Protein AF-A0A8H5FIJ7-F1 (afdb_monomer)

Nearest PDB structures (foldseek):
  4ahp-assembly1_A  TM=2.954E-01  e=9.837E+00  Staphylococcus aureus subsp. aureus NCTC 8325

Sequence (154 aa):
MILSVPFISIGRAPLGTELVPAPAAELIEKVQKAMDDTDGSWIAEGDYMHKLNSYVVDRATDVIWLDPPLMLYLPRIFTRTIARILGFAPPCAPGCPESVREAFFSKDSILWWCLSHHWSNRRRNEERMRWIGIGCEGKEGMGWRERGCHGWRV

Radius of gyration: 17.79 Å; Cα contacts (8 Å, |Δi|>4): 110; chains: 1; bounding box: 39×35×43 Å

Structure (mmCIF, N/CA/C/O backbone):
data_AF-A0A8H5FIJ7-F1
#
_entry.id   AF-A0A8H5FIJ7-F1
#
loop_
_atom_site.group_PDB
_atom_site.id
_atom_site.type_symbol
_atom_site.label_atom_id
_atom_site.label_alt_id
_atom_site.label_comp_id
_atom_site.label_asym_id
_atom_site.label_entity_id
_atom_site.label_seq_id
_atom_site.pdbx_PDB_ins_code
_atom_site.Cartn_x
_atom_site.Cartn_y
_atom_site.Cartn_z
_atom_site.occupancy
_atom_site.B_iso_or_equiv
_atom_site.auth_seq_id
_atom_site.auth_comp_id
_atom_site.auth_asym_id
_atom_site.auth_atom_id
_atom_site.pdbx_PDB_model_num
ATOM 1 N N . MET A 1 1 ? -12.275 -7.174 -16.176 1.00 42.38 1 MET A N 1
ATOM 2 C CA . MET A 1 1 ? -10.874 -7.131 -15.706 1.00 42.38 1 MET A CA 1
ATOM 3 C C . MET A 1 1 ? -10.090 -6.464 -16.825 1.00 42.38 1 MET A C 1
ATOM 5 O O . MET A 1 1 ? -10.118 -6.992 -17.923 1.00 42.38 1 MET A O 1
ATOM 9 N N . ILE A 1 2 ? -9.606 -5.233 -16.635 1.00 55.41 2 ILE A N 1
ATOM 10 C CA . ILE A 1 2 ? -9.254 -4.333 -17.761 1.00 55.41 2 ILE A CA 1
ATOM 11 C C . ILE A 1 2 ? -7.826 -4.555 -18.295 1.00 55.41 2 ILE A C 1
ATOM 13 O O . ILE A 1 2 ? -7.547 -4.212 -19.435 1.00 55.41 2 ILE A O 1
ATOM 17 N N . LEU A 1 3 ? -6.957 -5.212 -17.527 1.00 59.31 3 LEU A N 1
ATOM 18 C CA . LEU A 1 3 ? -5.633 -5.659 -17.954 1.00 59.31 3 LEU A CA 1
ATOM 19 C C . LEU A 1 3 ? -5.470 -7.099 -17.462 1.00 59.31 3 LEU A C 1
ATOM 21 O O . LEU A 1 3 ? -5.506 -7.331 -16.256 1.00 59.31 3 LEU A O 1
ATOM 25 N N . SER A 1 4 ? -5.342 -8.069 -18.368 1.00 69.56 4 SER A N 1
ATOM 26 C CA . SER A 1 4 ? -5.067 -9.480 -18.039 1.00 69.56 4 SER A CA 1
ATOM 27 C C . SER A 1 4 ? -3.598 -9.675 -17.641 1.00 69.56 4 SER A C 1
ATOM 29 O O . SER A 1 4 ? -2.910 -10.529 -18.188 1.00 69.56 4 SER A O 1
ATOM 31 N N . VAL A 1 5 ? -3.099 -8.822 -16.747 1.00 78.44 5 VAL A N 1
ATOM 32 C CA . VAL A 1 5 ? -1.699 -8.775 -16.320 1.00 78.44 5 VAL A CA 1
ATOM 33 C C . VAL A 1 5 ? -1.594 -9.363 -14.908 1.00 78.44 5 VAL A C 1
ATOM 35 O O . VAL A 1 5 ? -2.412 -9.005 -14.052 1.00 78.44 5 VAL A O 1
ATOM 38 N N . PRO A 1 6 ? -0.617 -10.248 -14.644 1.00 83.75 6 PRO A N 1
ATOM 39 C CA . PRO A 1 6 ? -0.317 -10.754 -13.311 1.00 83.75 6 PRO A CA 1
ATOM 40 C C . PRO A 1 6 ? -0.201 -9.655 -12.249 1.00 83.75 6 PRO A C 1
ATOM 42 O O . PRO A 1 6 ? 0.466 -8.637 -12.439 1.00 83.75 6 PRO A O 1
ATOM 45 N N . PHE A 1 7 ? -0.858 -9.871 -11.109 1.00 84.56 7 PHE A N 1
ATOM 46 C CA . PHE A 1 7 ? -0.923 -8.909 -10.013 1.00 84.56 7 PHE A CA 1
ATOM 47 C C . PHE A 1 7 ? -0.121 -9.396 -8.805 1.00 84.56 7 PHE A C 1
ATOM 49 O O . PHE A 1 7 ? -0.446 -10.418 -8.198 1.00 84.56 7 PHE A O 1
ATOM 56 N N . ILE A 1 8 ? 0.902 -8.632 -8.434 1.00 84.62 8 ILE A N 1
ATOM 57 C CA . ILE A 1 8 ? 1.801 -8.891 -7.313 1.00 84.62 8 ILE A CA 1
ATOM 58 C C . ILE A 1 8 ? 1.414 -7.952 -6.166 1.00 84.62 8 ILE A C 1
ATOM 60 O O . ILE A 1 8 ? 1.782 -6.776 -6.136 1.00 84.62 8 ILE A O 1
ATOM 64 N N . SER A 1 9 ? 0.672 -8.474 -5.191 1.00 81.00 9 SER A N 1
ATOM 65 C CA . SER A 1 9 ? 0.360 -7.727 -3.970 1.00 81.00 9 SER A CA 1
ATOM 66 C C . SER A 1 9 ? 1.468 -7.922 -2.939 1.00 81.00 9 SER A C 1
ATOM 68 O O . SER A 1 9 ? 1.499 -8.928 -2.224 1.00 81.00 9 SER A O 1
ATOM 70 N N . ILE A 1 10 ? 2.379 -6.948 -2.840 1.00 76.81 10 ILE A N 1
ATOM 71 C CA . ILE A 1 10 ? 3.539 -7.021 -1.934 1.00 76.81 10 ILE A CA 1
ATOM 72 C C . ILE A 1 10 ? 3.075 -7.080 -0.469 1.00 76.81 10 ILE A C 1
ATOM 74 O O . ILE A 1 10 ? 3.715 -7.716 0.364 1.00 76.81 10 ILE A O 1
ATOM 78 N N . GLY A 1 11 ? 1.926 -6.467 -0.161 1.00 66.69 11 GLY A N 1
ATOM 79 C CA . GLY A 1 11 ? 1.353 -6.468 1.187 1.00 66.69 11 GLY A CA 1
ATOM 80 C C . GLY A 1 11 ? 0.442 -7.638 1.528 1.00 66.69 11 GLY A C 1
ATOM 81 O O . GLY A 1 11 ? 0.147 -7.839 2.704 1.00 66.69 11 GLY A O 1
ATOM 82 N N . ARG A 1 12 ? 0.005 -8.420 0.536 1.00 62.59 12 ARG A N 1
ATOM 83 C CA . ARG A 1 12 ? -0.805 -9.629 0.752 1.00 62.59 12 ARG A CA 1
ATOM 84 C C . ARG A 1 12 ? 0.005 -10.915 0.638 1.00 62.59 12 ARG A C 1
ATOM 86 O O . ARG A 1 12 ? -0.495 -11.965 1.036 1.00 62.59 12 ARG A O 1
ATOM 93 N N . ALA A 1 13 ? 1.231 -10.846 0.119 1.00 51.84 13 ALA A N 1
ATOM 94 C CA . ALA A 1 13 ? 2.158 -11.963 0.168 1.00 51.84 13 ALA A CA 1
ATOM 95 C C . ALA A 1 13 ? 2.277 -12.427 1.633 1.00 51.84 13 ALA A C 1
ATOM 97 O O . ALA A 1 13 ? 2.642 -11.618 2.488 1.00 51.84 13 ALA A O 1
ATOM 98 N N . PRO A 1 14 ? 1.925 -13.683 1.963 1.00 47.84 14 PRO A N 1
ATOM 99 C CA . PRO A 1 14 ? 2.036 -14.173 3.326 1.00 47.84 14 PRO A CA 1
ATOM 100 C C . PRO A 1 14 ? 3.515 -14.137 3.722 1.00 47.84 14 PRO A C 1
ATOM 102 O O . PRO A 1 14 ? 4.335 -14.946 3.286 1.00 47.84 14 PRO A O 1
ATOM 105 N N . LEU A 1 15 ? 3.874 -13.145 4.531 1.00 48.22 15 LEU A N 1
ATOM 106 C CA . LEU A 1 15 ? 5.194 -13.020 5.146 1.00 48.22 15 LEU A CA 1
ATOM 107 C C . LEU A 1 15 ? 5.299 -13.853 6.437 1.00 48.22 15 LEU A C 1
ATOM 109 O O . LEU A 1 15 ? 6.256 -13.712 7.184 1.00 48.22 15 LEU A O 1
ATOM 113 N N . GLY A 1 16 ? 4.338 -14.751 6.666 1.00 43.84 16 GLY A N 1
ATOM 114 C CA . GLY A 1 16 ? 4.241 -15.612 7.837 1.00 43.84 16 GLY A CA 1
ATOM 115 C C . GLY A 1 16 ? 2.800 -15.710 8.333 1.00 43.84 16 GLY A C 1
ATOM 116 O O . GLY A 1 16 ? 1.906 -15.021 7.842 1.00 43.84 16 GLY A O 1
ATOM 117 N N . THR A 1 17 ? 2.568 -16.591 9.304 1.00 44.72 17 THR A N 1
ATOM 118 C CA . THR A 1 17 ? 1.306 -16.699 10.060 1.00 44.72 17 THR A CA 1
ATOM 119 C C . THR A 1 17 ? 1.125 -15.566 11.071 1.00 44.72 17 THR A C 1
ATOM 121 O O . THR A 1 17 ? 0.038 -15.389 11.612 1.00 44.72 17 THR A O 1
ATOM 124 N N . GLU A 1 18 ? 2.180 -14.790 11.309 1.00 50.59 18 GLU A N 1
ATOM 125 C CA . GLU A 1 18 ? 2.183 -13.609 12.160 1.00 50.59 18 GLU A CA 1
ATOM 126 C C . GLU A 1 18 ? 2.393 -12.356 11.305 1.00 50.59 18 GLU A C 1
ATOM 128 O O . GLU A 1 18 ? 3.090 -12.389 10.290 1.00 50.59 18 GLU A O 1
ATOM 133 N N . LEU A 1 19 ? 1.815 -11.229 11.732 1.00 56.53 19 LEU A N 1
ATOM 134 C CA . LEU A 1 19 ? 2.008 -9.904 11.127 1.00 56.53 19 LEU A CA 1
ATOM 135 C C . LEU A 1 19 ? 3.406 -9.344 11.445 1.00 56.53 19 LEU A C 1
ATOM 137 O O . LEU A 1 19 ? 3.555 -8.202 11.877 1.00 56.53 19 LEU A O 1
ATOM 141 N N . VAL A 1 20 ? 4.443 -10.158 11.256 1.00 60.16 20 VAL A N 1
ATOM 142 C CA . VAL A 1 20 ? 5.832 -9.753 11.436 1.00 60.16 20 VAL A CA 1
ATOM 143 C C . VAL A 1 20 ? 6.330 -9.174 10.114 1.00 60.16 20 VAL A C 1
ATOM 145 O O . VAL A 1 20 ? 6.233 -9.821 9.068 1.00 60.16 20 VAL A O 1
ATOM 148 N N . PRO A 1 21 ? 6.871 -7.945 10.112 1.00 64.06 21 PRO A N 1
ATOM 149 C CA . PRO A 1 21 ? 7.445 -7.378 8.908 1.00 64.06 21 PRO A CA 1
ATOM 150 C C . PRO A 1 21 ? 8.654 -8.224 8.473 1.00 64.06 21 PRO A C 1
ATOM 152 O O . PRO A 1 21 ? 9.685 -8.180 9.135 1.00 64.06 21 PRO A O 1
ATOM 155 N N . ALA A 1 22 ? 8.568 -8.927 7.338 1.00 69.62 22 ALA A N 1
ATOM 156 C CA . ALA A 1 22 ? 9.703 -9.716 6.846 1.00 69.62 22 ALA A CA 1
ATOM 157 C C . ALA A 1 22 ? 10.964 -8.860 6.620 1.00 69.62 22 ALA A C 1
ATOM 159 O O . ALA A 1 22 ? 10.837 -7.666 6.280 1.00 69.62 22 ALA A O 1
ATOM 160 N N . PRO A 1 23 ? 12.166 -9.447 6.775 1.00 81.06 23 PRO A N 1
ATOM 161 C CA . PRO A 1 23 ? 13.420 -8.799 6.419 1.00 81.06 23 PRO A CA 1
ATOM 162 C C . PRO A 1 23 ? 13.423 -8.333 4.960 1.00 81.06 23 PRO A C 1
ATOM 164 O O . PRO A 1 23 ? 12.804 -8.947 4.091 1.00 81.06 23 PRO A O 1
ATOM 167 N N . ALA A 1 24 ? 14.157 -7.255 4.675 1.00 81.44 24 ALA A N 1
ATOM 168 C CA . ALA A 1 24 ? 14.231 -6.684 3.330 1.00 81.44 24 ALA A CA 1
ATOM 169 C C . ALA A 1 24 ? 14.698 -7.704 2.274 1.00 81.44 24 ALA A C 1
ATOM 171 O O . ALA A 1 24 ? 14.118 -7.762 1.196 1.00 81.44 24 ALA A O 1
ATOM 172 N N . ALA A 1 25 ? 15.690 -8.541 2.601 1.00 83.38 25 ALA A N 1
ATOM 173 C CA . ALA A 1 25 ? 16.228 -9.548 1.686 1.00 83.38 25 ALA A CA 1
ATOM 174 C C . ALA A 1 25 ? 15.185 -10.605 1.280 1.00 83.38 25 ALA A C 1
ATOM 176 O O . ALA A 1 25 ? 15.025 -10.881 0.096 1.00 83.38 25 ALA A O 1
ATOM 177 N N . GLU A 1 26 ? 14.424 -11.130 2.244 1.00 84.12 26 GLU A N 1
ATOM 178 C CA . GLU A 1 26 ? 13.360 -12.108 1.979 1.00 84.12 26 GLU A CA 1
ATOM 179 C C . GLU A 1 26 ? 12.236 -11.493 1.133 1.00 84.12 26 GLU A C 1
ATOM 181 O O . GLU A 1 26 ? 11.686 -12.135 0.238 1.00 84.12 26 GLU A O 1
ATOM 186 N N . LEU A 1 27 ? 11.904 -10.222 1.387 1.00 82.50 27 LEU A N 1
ATOM 187 C CA . LEU A 1 27 ? 10.909 -9.511 0.591 1.00 82.50 27 LEU A CA 1
ATOM 188 C C . LEU A 1 27 ? 11.382 -9.315 -0.856 1.00 82.50 27 LEU A C 1
ATOM 190 O O . LEU A 1 27 ? 10.583 -9.492 -1.771 1.00 82.50 27 LEU A O 1
ATOM 194 N N . ILE A 1 28 ? 12.660 -8.983 -1.068 1.00 86.25 28 ILE A N 1
ATOM 195 C CA . ILE A 1 28 ? 13.250 -8.863 -2.411 1.00 86.25 28 ILE A CA 1
ATOM 196 C C . ILE A 1 28 ? 13.181 -10.204 -3.140 1.00 86.25 28 ILE A C 1
ATOM 198 O O . ILE A 1 28 ? 12.709 -10.237 -4.269 1.00 86.25 28 ILE A O 1
ATOM 202 N N . GLU A 1 29 ? 13.584 -11.302 -2.499 1.00 87.00 29 GLU A N 1
ATOM 203 C CA . GLU A 1 29 ? 13.553 -12.640 -3.104 1.00 87.00 29 GLU A CA 1
ATOM 204 C C . GLU A 1 29 ? 12.130 -13.046 -3.515 1.00 87.00 29 GLU A C 1
ATOM 206 O O . GLU A 1 29 ? 11.901 -13.504 -4.636 1.00 87.00 29 GLU A O 1
ATOM 211 N N . LYS A 1 30 ? 11.145 -12.812 -2.640 1.00 84.06 30 LYS A N 1
ATOM 212 C CA . LYS A 1 30 ? 9.731 -13.092 -2.929 1.00 84.06 30 LYS A CA 1
ATOM 213 C C . LYS A 1 30 ? 9.201 -12.261 -4.092 1.00 84.06 30 LYS A C 1
ATOM 215 O O . LYS A 1 30 ? 8.493 -12.794 -4.943 1.00 84.06 30 LYS A O 1
ATOM 220 N N . VAL A 1 31 ? 9.529 -10.970 -4.126 1.00 86.19 31 VAL A N 1
ATOM 221 C CA . VAL A 1 31 ? 9.117 -10.073 -5.213 1.00 86.19 31 VAL A CA 1
ATOM 222 C C . VAL A 1 31 ? 9.800 -10.460 -6.521 1.00 86.19 31 VAL A C 1
ATOM 224 O O . VAL A 1 31 ? 9.130 -10.498 -7.544 1.00 86.19 31 VAL A O 1
ATOM 227 N N . GLN A 1 32 ? 11.089 -10.800 -6.486 1.00 88.00 32 GLN A N 1
ATOM 228 C CA . GLN A 1 32 ? 11.836 -11.253 -7.655 1.00 88.00 32 GLN A CA 1
ATOM 229 C C . GLN A 1 32 ? 11.204 -12.505 -8.256 1.00 88.00 32 GLN A C 1
ATOM 231 O O . GLN A 1 32 ? 10.835 -12.499 -9.423 1.00 88.00 32 GLN A O 1
ATOM 236 N N . LYS A 1 33 ? 10.990 -13.540 -7.438 1.00 87.06 33 LYS A N 1
ATOM 237 C CA . LYS A 1 33 ? 10.343 -14.775 -7.885 1.00 87.06 33 LYS A CA 1
ATOM 238 C C . LYS A 1 33 ? 8.962 -14.504 -8.483 1.00 87.06 33 LYS A C 1
ATOM 240 O O . LYS A 1 33 ? 8.637 -15.009 -9.548 1.00 87.06 33 LYS A O 1
ATOM 245 N N . ALA A 1 34 ? 8.171 -13.659 -7.820 1.00 85.75 34 ALA A N 1
ATOM 246 C CA . ALA A 1 34 ? 6.854 -13.283 -8.312 1.00 85.75 34 ALA A CA 1
ATOM 247 C C . ALA A 1 34 ? 6.900 -12.488 -9.624 1.00 85.75 34 ALA A C 1
ATOM 249 O O . ALA A 1 34 ? 5.913 -12.510 -10.339 1.00 85.75 34 ALA A O 1
ATOM 250 N N . MET A 1 35 ? 7.987 -11.777 -9.937 1.00 87.12 35 MET A N 1
ATOM 251 C CA . MET A 1 35 ? 8.180 -11.111 -11.230 1.00 87.12 35 MET A CA 1
ATOM 252 C C . MET A 1 35 ? 8.659 -12.091 -12.305 1.00 87.12 35 MET A C 1
ATOM 254 O O . MET A 1 35 ? 8.163 -12.040 -13.430 1.00 87.12 35 MET A O 1
ATOM 258 N N . ASP A 1 36 ? 9.574 -12.998 -11.965 1.00 87.94 36 ASP A N 1
ATOM 259 C CA . ASP A 1 36 ? 10.112 -14.003 -12.888 1.00 87.94 36 ASP A CA 1
ATOM 260 C C . ASP A 1 36 ? 9.005 -14.946 -13.404 1.00 87.94 36 ASP A C 1
ATOM 262 O O . ASP A 1 36 ? 9.010 -15.325 -14.573 1.00 87.94 36 ASP A O 1
ATOM 266 N N . ASP A 1 37 ? 7.992 -15.226 -12.578 1.00 84.81 37 ASP A N 1
ATOM 267 C CA . ASP A 1 37 ? 6.837 -16.073 -12.917 1.00 84.81 37 ASP A CA 1
ATOM 268 C C . ASP A 1 37 ? 5.794 -15.391 -13.848 1.00 84.81 37 ASP A C 1
ATOM 270 O O . ASP A 1 37 ? 4.732 -15.962 -14.104 1.00 84.81 37 ASP A O 1
ATOM 274 N N . THR A 1 38 ? 6.034 -14.162 -14.334 1.00 83.44 38 THR A N 1
ATOM 275 C CA . THR A 1 38 ? 5.006 -13.332 -15.018 1.00 83.44 38 THR A CA 1
ATOM 276 C C . THR A 1 38 ? 5.241 -13.075 -16.504 1.00 83.44 38 THR A C 1
ATOM 278 O O . THR A 1 38 ? 4.612 -12.185 -17.081 1.00 83.44 38 THR A O 1
ATOM 281 N N . ASP A 1 39 ? 6.145 -13.827 -17.139 1.00 82.75 39 ASP A N 1
ATOM 282 C CA . ASP A 1 39 ? 6.509 -13.685 -18.561 1.00 82.75 39 ASP A CA 1
ATOM 283 C C . ASP A 1 39 ? 6.821 -12.224 -18.968 1.00 82.75 39 ASP A C 1
ATOM 285 O O . ASP A 1 39 ? 6.590 -11.792 -20.099 1.00 82.75 39 ASP A O 1
ATOM 289 N N . GLY A 1 40 ? 7.331 -11.426 -18.020 1.00 81.81 40 GLY A N 1
ATOM 290 C CA . GLY A 1 40 ? 7.696 -10.021 -18.220 1.00 81.81 40 GLY A CA 1
ATOM 291 C C . GLY A 1 40 ? 6.554 -9.002 -18.101 1.00 81.81 40 GLY A C 1
ATOM 292 O O . GLY A 1 40 ? 6.801 -7.818 -18.319 1.00 81.81 40 GLY A O 1
ATOM 293 N N . SER A 1 41 ? 5.330 -9.406 -17.743 1.00 86.25 41 SER A N 1
ATOM 294 C CA . SER A 1 41 ? 4.189 -8.495 -17.544 1.00 86.25 41 SER A CA 1
ATOM 295 C C . SER A 1 41 ? 3.655 -8.568 -16.118 1.00 86.25 41 SER A C 1
ATOM 297 O O . SER A 1 41 ? 3.066 -9.568 -15.730 1.00 86.25 41 SER A O 1
ATOM 299 N N . TRP A 1 42 ? 3.766 -7.489 -15.344 1.00 89.06 42 TRP A N 1
ATOM 300 C CA . TRP A 1 42 ? 3.295 -7.477 -13.957 1.00 89.06 42 TRP A CA 1
ATOM 301 C C . TRP A 1 42 ? 2.753 -6.115 -13.526 1.00 89.06 42 TRP A C 1
ATOM 303 O O . TRP A 1 42 ? 3.139 -5.063 -14.029 1.00 89.06 42 TRP A O 1
ATOM 313 N N . ILE A 1 43 ? 1.856 -6.145 -12.544 1.00 88.19 43 ILE A N 1
ATOM 314 C CA . ILE A 1 43 ? 1.426 -4.982 -11.769 1.00 88.19 43 ILE A CA 1
ATOM 315 C C . ILE A 1 43 ? 1.796 -5.259 -10.319 1.00 88.19 43 ILE A C 1
ATOM 317 O O . ILE A 1 43 ? 1.289 -6.211 -9.731 1.00 88.19 43 ILE A O 1
ATOM 321 N N . ALA A 1 44 ? 2.653 -4.426 -9.735 1.00 87.12 44 ALA A N 1
ATOM 322 C CA . ALA A 1 44 ? 3.007 -4.515 -8.324 1.00 87.12 44 ALA A CA 1
ATOM 323 C C . ALA A 1 44 ? 2.305 -3.409 -7.528 1.00 87.12 44 ALA A C 1
ATOM 325 O O . ALA A 1 44 ? 2.358 -2.240 -7.911 1.00 87.12 44 ALA A O 1
ATOM 326 N N . GLU A 1 45 ? 1.674 -3.764 -6.408 1.00 85.69 45 GLU A N 1
ATOM 327 C CA . GLU A 1 45 ? 1.097 -2.794 -5.469 1.00 85.69 45 GLU A CA 1
ATOM 328 C C . GLU A 1 45 ? 1.774 -2.825 -4.088 1.00 85.69 45 GLU A C 1
ATOM 330 O O . GLU A 1 45 ? 2.189 -3.878 -3.595 1.00 85.69 45 GLU A O 1
ATOM 335 N N . GLY A 1 46 ? 1.820 -1.661 -3.430 1.00 80.31 46 GLY A N 1
ATOM 336 C CA . GLY A 1 46 ? 2.230 -1.503 -2.031 1.00 80.31 46 GLY A CA 1
ATOM 337 C C . GLY A 1 46 ? 3.291 -0.418 -1.801 1.00 80.31 46 GLY A C 1
ATOM 338 O O . GLY A 1 46 ? 4.137 -0.166 -2.654 1.00 80.31 46 GLY A O 1
ATOM 339 N N . ASP A 1 47 ? 3.280 0.214 -0.620 1.00 77.19 47 ASP A N 1
ATOM 340 C CA . ASP A 1 47 ? 4.311 1.185 -0.199 1.00 77.19 47 ASP A CA 1
ATOM 341 C C . ASP A 1 47 ? 5.442 0.475 0.559 1.00 77.19 47 ASP A C 1
ATOM 343 O O . ASP A 1 47 ? 5.520 0.480 1.791 1.00 77.19 47 ASP A O 1
ATOM 347 N N . TYR A 1 48 ? 6.333 -0.162 -0.200 1.00 74.94 48 TYR A N 1
ATOM 348 C CA . TYR A 1 48 ? 7.481 -0.894 0.341 1.00 74.94 48 TYR A CA 1
ATOM 349 C C . TYR A 1 48 ? 8.823 -0.271 -0.027 1.00 74.94 48 TYR A C 1
ATOM 351 O O . TYR A 1 48 ? 9.850 -0.905 0.187 1.00 74.94 48 TYR A O 1
ATOM 359 N N . MET A 1 49 ? 8.860 0.983 -0.495 1.00 76.62 49 MET A N 1
ATOM 360 C CA . MET A 1 49 ? 10.129 1.650 -0.833 1.00 76.62 49 MET A CA 1
ATOM 361 C C . MET A 1 49 ? 11.105 1.700 0.350 1.00 76.62 49 MET A C 1
ATOM 363 O O . MET A 1 49 ? 12.310 1.653 0.162 1.00 76.62 49 MET A O 1
ATOM 367 N N . HIS A 1 50 ? 10.608 1.726 1.589 1.00 79.50 50 HIS A N 1
ATOM 368 C CA . HIS A 1 50 ? 11.462 1.679 2.780 1.00 79.50 50 HIS A CA 1
ATOM 369 C C . HIS A 1 50 ? 12.211 0.341 2.964 1.00 79.50 50 HIS A C 1
ATOM 371 O O . HIS A 1 50 ? 13.221 0.310 3.658 1.00 79.50 50 HIS A O 1
ATOM 377 N N . LYS A 1 51 ? 11.730 -0.757 2.361 1.00 79.38 51 LYS A N 1
ATOM 378 C CA . LYS A 1 51 ? 12.353 -2.095 2.408 1.00 79.38 51 LYS A CA 1
ATOM 379 C C . LYS A 1 51 ? 12.983 -2.509 1.088 1.00 79.38 51 LYS A C 1
ATOM 381 O O . LYS A 1 51 ? 14.038 -3.126 1.081 1.00 79.38 51 LYS A O 1
ATOM 386 N N . LEU A 1 52 ? 12.315 -2.191 -0.013 1.00 82.31 52 LEU A N 1
ATOM 387 C CA . LEU A 1 52 ? 12.707 -2.563 -1.368 1.00 82.31 52 LEU A CA 1
ATOM 388 C C . LEU A 1 52 ? 13.558 -1.486 -2.046 1.00 82.31 52 LEU A C 1
ATOM 390 O O . LEU A 1 52 ? 14.036 -1.707 -3.154 1.00 82.31 52 LEU A O 1
ATOM 394 N N . ASN A 1 53 ? 13.749 -0.330 -1.401 1.00 81.94 53 ASN A N 1
ATOM 395 C CA . ASN A 1 53 ? 14.403 0.835 -1.985 1.00 81.94 53 ASN A CA 1
ATOM 396 C C . ASN A 1 53 ? 13.804 1.144 -3.372 1.00 81.94 53 ASN A C 1
ATOM 398 O O . ASN A 1 53 ? 12.591 1.328 -3.493 1.00 81.94 53 ASN A O 1
ATOM 402 N N . SER A 1 54 ? 14.635 1.144 -4.413 1.00 83.06 54 SER A N 1
ATOM 403 C CA . SER A 1 54 ? 14.254 1.341 -5.805 1.00 83.06 54 SER A CA 1
ATOM 404 C C . SER A 1 54 ? 14.053 0.040 -6.589 1.00 83.06 54 SER A C 1
ATOM 406 O O . SER A 1 54 ? 13.693 0.112 -7.752 1.00 83.06 54 SER A O 1
ATOM 408 N N . TYR A 1 55 ? 14.204 -1.150 -5.988 1.00 85.69 55 TYR A N 1
ATOM 409 C CA . TYR A 1 55 ? 14.268 -2.437 -6.706 1.00 85.69 55 TYR A CA 1
ATOM 410 C C . TYR A 1 55 ? 13.125 -2.665 -7.710 1.00 85.69 55 TYR A C 1
ATOM 412 O O . TYR A 1 55 ? 13.371 -3.074 -8.847 1.00 85.69 55 TYR A O 1
ATOM 420 N N . VAL A 1 56 ? 11.885 -2.403 -7.275 1.00 84.94 56 VAL A N 1
ATOM 421 C CA . VAL A 1 56 ? 10.669 -2.537 -8.097 1.00 84.94 56 VAL A CA 1
ATOM 422 C C . VAL A 1 56 ? 10.550 -1.383 -9.085 1.00 84.94 56 VAL A C 1
ATOM 424 O O . VAL A 1 56 ? 10.198 -1.594 -10.239 1.00 84.94 56 VAL A O 1
ATOM 427 N N . VAL A 1 57 ? 10.863 -0.166 -8.637 1.00 83.69 57 VAL A N 1
ATOM 428 C CA . VAL A 1 57 ? 10.761 1.045 -9.456 1.00 83.69 57 VAL A CA 1
ATOM 429 C C . VAL A 1 57 ? 11.749 1.004 -10.619 1.00 83.69 57 VAL A C 1
ATOM 431 O O . VAL A 1 57 ? 11.354 1.301 -11.733 1.00 83.69 57 VAL A O 1
ATOM 434 N N . ASP A 1 58 ? 12.979 0.541 -10.404 1.00 84.06 58 ASP A N 1
ATOM 435 C CA . ASP A 1 58 ? 14.018 0.435 -11.436 1.00 84.06 58 ASP A CA 1
ATOM 436 C C . ASP A 1 58 ? 13.670 -0.586 -12.538 1.00 84.06 58 ASP A C 1
ATOM 438 O O . ASP A 1 58 ? 14.279 -0.572 -13.605 1.00 84.06 58 ASP A O 1
ATOM 442 N N . ARG A 1 59 ? 12.710 -1.487 -12.281 1.00 86.12 59 ARG A N 1
ATOM 443 C CA . ARG A 1 59 ? 12.250 -2.535 -13.213 1.00 86.12 59 ARG A CA 1
ATOM 444 C C . ARG A 1 59 ? 10.872 -2.266 -13.806 1.00 86.12 59 ARG A C 1
ATOM 446 O O . ARG A 1 59 ? 10.454 -3.002 -14.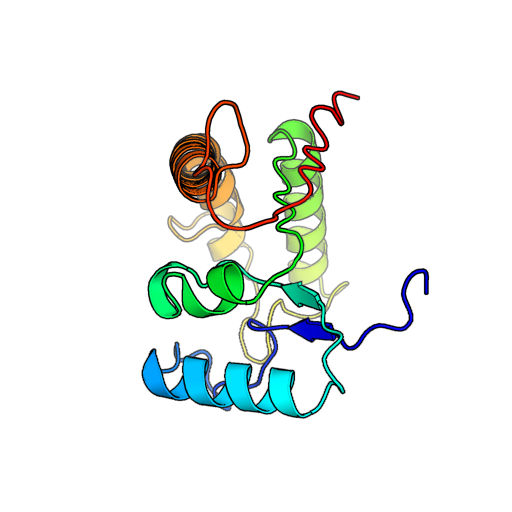697 1.00 86.12 59 ARG A O 1
ATOM 453 N N . ALA A 1 60 ? 10.142 -1.281 -13.287 1.00 84.88 60 ALA A N 1
ATOM 454 C CA . ALA A 1 60 ? 8.816 -0.956 -13.793 1.00 84.88 60 ALA A CA 1
ATOM 455 C C . ALA A 1 60 ? 8.903 -0.375 -15.219 1.00 84.88 60 ALA A C 1
ATOM 457 O O . ALA A 1 60 ? 9.976 -0.064 -15.723 1.00 84.88 60 ALA A O 1
ATOM 458 N N . THR A 1 61 ? 7.767 -0.235 -15.898 1.00 83.50 61 THR A N 1
ATOM 459 C CA . THR A 1 61 ? 7.665 0.570 -17.137 1.00 83.50 61 THR A CA 1
ATOM 460 C C . THR A 1 61 ? 6.876 1.852 -16.907 1.00 83.50 61 THR A C 1
ATOM 462 O O . THR A 1 61 ? 7.126 2.873 -17.539 1.00 83.50 61 THR A O 1
ATOM 465 N N . ASP A 1 62 ? 5.955 1.814 -15.949 1.00 82.50 62 ASP A N 1
ATOM 466 C CA . ASP A 1 62 ? 5.183 2.954 -15.492 1.00 82.50 62 ASP A CA 1
ATOM 467 C C . ASP A 1 62 ? 5.082 2.886 -13.964 1.00 82.50 62 ASP A C 1
ATOM 469 O O . ASP A 1 62 ? 4.905 1.811 -13.386 1.00 82.50 62 ASP A O 1
ATOM 473 N N . VAL A 1 63 ? 5.150 4.043 -13.307 1.00 84.19 63 VAL A N 1
ATOM 474 C CA . VAL A 1 63 ? 4.863 4.177 -11.876 1.00 84.19 63 VAL A CA 1
ATOM 475 C C . VAL A 1 63 ? 3.639 5.068 -11.726 1.00 84.19 63 VAL A C 1
ATOM 477 O O . VAL A 1 63 ? 3.619 6.205 -12.190 1.00 84.19 63 VAL A O 1
ATOM 480 N N . ILE A 1 64 ? 2.596 4.545 -11.082 1.00 84.12 64 ILE A N 1
ATOM 481 C CA . ILE A 1 64 ? 1.349 5.276 -10.848 1.00 84.12 64 ILE A CA 1
ATOM 482 C C . ILE A 1 64 ? 1.269 5.626 -9.367 1.00 84.12 64 ILE A C 1
ATOM 484 O O . ILE A 1 64 ? 1.182 4.745 -8.512 1.00 84.12 64 ILE A O 1
ATOM 488 N N . TRP A 1 65 ? 1.254 6.922 -9.064 1.00 85.81 65 TRP A N 1
ATOM 489 C CA . TRP A 1 65 ? 1.019 7.419 -7.715 1.00 85.81 65 TRP A CA 1
ATOM 490 C C . TRP A 1 65 ? -0.409 7.939 -7.567 1.00 85.81 65 TRP A C 1
ATOM 492 O O . TRP A 1 65 ? -0.864 8.784 -8.337 1.00 85.81 65 TRP A O 1
ATOM 502 N N . LEU A 1 66 ? -1.120 7.426 -6.562 1.00 86.19 66 LEU A N 1
ATOM 503 C CA . LEU A 1 66 ? -2.475 7.850 -6.224 1.00 86.19 66 LEU A CA 1
ATOM 504 C C . LEU A 1 66 ? -2.423 8.801 -5.021 1.00 86.19 66 LEU A C 1
ATOM 506 O O . LEU A 1 66 ? -2.173 8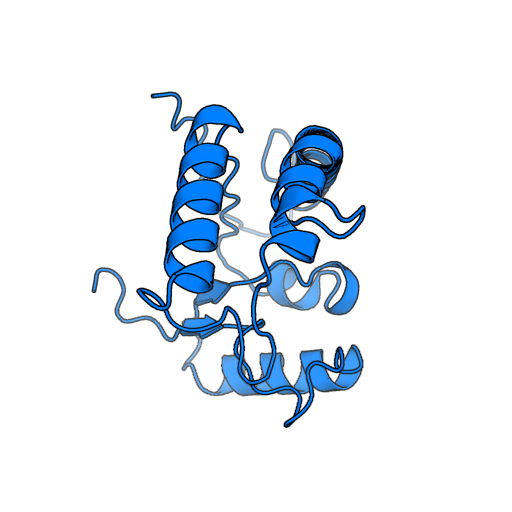.358 -3.901 1.00 86.19 66 LEU A O 1
ATOM 510 N N . ASP A 1 67 ? -2.705 10.087 -5.250 1.00 87.81 67 ASP A N 1
ATOM 511 C CA . ASP A 1 67 ? -2.815 11.121 -4.205 1.00 87.81 67 ASP A CA 1
ATOM 512 C C . ASP A 1 67 ? -4.247 11.679 -4.103 1.00 87.81 67 ASP A C 1
ATOM 514 O O . ASP A 1 67 ? -4.522 12.813 -4.511 1.00 87.81 67 ASP A O 1
ATOM 518 N N . PRO A 1 68 ? -5.220 10.887 -3.614 1.00 87.69 68 PRO A N 1
ATOM 519 C CA . PRO A 1 68 ? -6.557 11.405 -3.386 1.00 87.69 68 PRO A CA 1
ATOM 520 C C . PRO A 1 68 ? -6.540 12.435 -2.241 1.00 87.69 68 PRO A C 1
ATOM 522 O O . PRO A 1 68 ? -5.922 12.192 -1.199 1.00 87.69 68 PRO A O 1
ATOM 525 N N . PRO A 1 69 ? -7.268 13.561 -2.361 1.00 89.00 69 PRO A N 1
ATOM 526 C CA . PRO A 1 69 ? -7.425 14.498 -1.255 1.00 89.00 69 PRO A CA 1
ATOM 527 C C . PRO A 1 69 ? -8.056 13.817 -0.034 1.00 89.00 69 PRO A C 1
ATOM 529 O O . PRO A 1 69 ? -8.915 12.940 -0.170 1.00 89.00 69 PRO A O 1
ATOM 532 N N . LEU A 1 70 ? -7.671 14.269 1.167 1.00 89.88 70 LEU A N 1
ATOM 533 C CA . LEU A 1 70 ? -8.142 13.728 2.451 1.00 89.88 70 LEU A CA 1
ATOM 534 C C . LEU A 1 70 ? -9.664 13.564 2.515 1.00 89.88 70 LEU A C 1
ATOM 536 O O . LEU A 1 70 ? -10.157 12.535 2.972 1.00 89.88 70 LEU A O 1
ATOM 540 N N . MET A 1 71 ? -10.405 14.543 1.994 1.00 90.00 71 MET A N 1
ATOM 541 C CA . MET A 1 71 ? -11.870 14.541 1.993 1.00 90.00 71 MET A CA 1
ATOM 542 C C . MET A 1 71 ? -12.490 13.375 1.210 1.00 90.00 71 MET A C 1
ATOM 544 O O . MET A 1 71 ? -13.623 12.999 1.492 1.00 90.00 71 MET A O 1
ATOM 548 N N . LEU A 1 72 ? -11.770 12.773 0.256 1.00 91.44 72 LEU A N 1
ATOM 549 C CA . LEU A 1 72 ? -12.285 11.644 -0.523 1.00 91.44 72 LEU A CA 1
ATOM 550 C C . LEU A 1 72 ? -12.044 10.296 0.149 1.00 91.44 72 LEU A C 1
ATOM 552 O O . LEU A 1 72 ? -12.903 9.417 0.065 1.00 91.4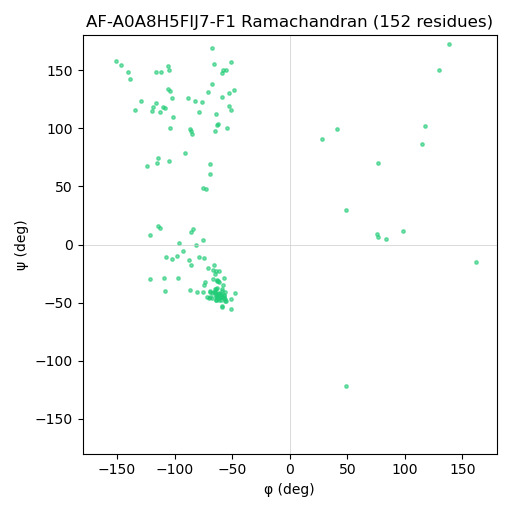4 72 LEU A O 1
ATOM 556 N N . TYR A 1 73 ? -10.886 10.097 0.783 1.00 90.50 73 TYR A N 1
ATOM 557 C CA . TYR A 1 73 ? -10.538 8.788 1.339 1.00 90.50 73 TYR A CA 1
ATOM 558 C C . TYR A 1 73 ? -10.845 8.660 2.835 1.00 90.50 73 TYR A C 1
ATOM 560 O O . TYR A 1 73 ? -11.172 7.560 3.276 1.00 90.50 73 TYR A O 1
ATOM 568 N N . LEU A 1 74 ? -10.822 9.747 3.613 1.00 92.31 74 LEU A N 1
ATOM 569 C CA . LEU A 1 74 ? -11.168 9.718 5.037 1.00 92.31 74 LEU A CA 1
ATOM 570 C C . LEU A 1 74 ? -12.569 9.135 5.315 1.00 92.31 74 LEU A C 1
ATOM 572 O O . LEU A 1 74 ? -12.653 8.216 6.134 1.00 92.31 74 LEU A O 1
ATOM 576 N N . PRO A 1 75 ? -13.658 9.556 4.628 1.00 92.62 75 PRO A N 1
ATOM 577 C CA . PRO A 1 75 ? -14.976 8.963 4.859 1.00 92.62 75 PRO A CA 1
ATOM 578 C C . PRO A 1 75 ? -15.023 7.476 4.491 1.00 92.62 75 PRO A C 1
ATOM 580 O O . PRO A 1 75 ? -15.729 6.721 5.156 1.00 92.62 75 PRO A O 1
ATOM 583 N N . ARG A 1 76 ? -14.245 7.036 3.489 1.00 92.25 76 ARG A N 1
ATOM 584 C CA . ARG A 1 76 ? -14.147 5.624 3.072 1.00 92.25 76 ARG A CA 1
ATOM 585 C C . ARG A 1 76 ? -13.446 4.769 4.125 1.00 92.25 76 ARG A C 1
ATOM 587 O O . ARG A 1 76 ? -13.878 3.652 4.397 1.00 92.25 76 ARG A O 1
ATOM 594 N N . ILE A 1 77 ? -12.375 5.290 4.728 1.00 90.94 77 ILE A N 1
ATOM 59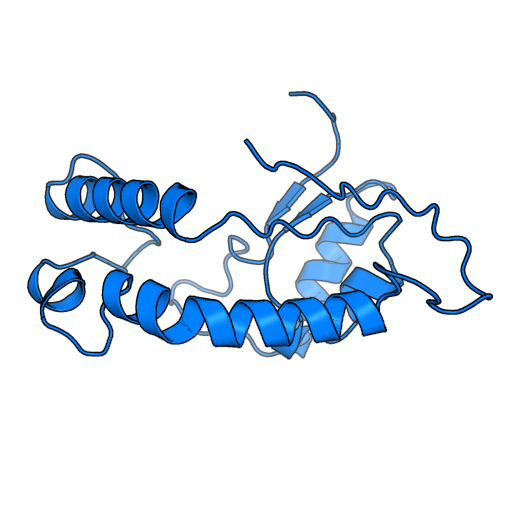5 C CA . ILE A 1 77 ? -11.681 4.614 5.831 1.00 90.94 77 ILE A CA 1
ATOM 596 C C . ILE A 1 77 ? -12.616 4.510 7.030 1.00 90.94 77 ILE A C 1
ATOM 598 O O . ILE A 1 77 ? -12.794 3.416 7.552 1.00 90.94 77 ILE A O 1
ATOM 602 N N . PHE A 1 78 ? -13.278 5.605 7.404 1.00 91.19 78 PHE A N 1
ATOM 603 C CA . PHE A 1 78 ? -14.238 5.624 8.506 1.00 91.19 78 PHE A CA 1
ATOM 604 C C . PHE A 1 78 ? -15.371 4.605 8.322 1.00 91.19 78 PHE A C 1
ATOM 606 O O . PHE A 1 78 ? -15.620 3.804 9.223 1.00 91.19 78 PHE A O 1
ATOM 613 N N . THR A 1 79 ? -16.008 4.561 7.144 1.00 91.56 79 THR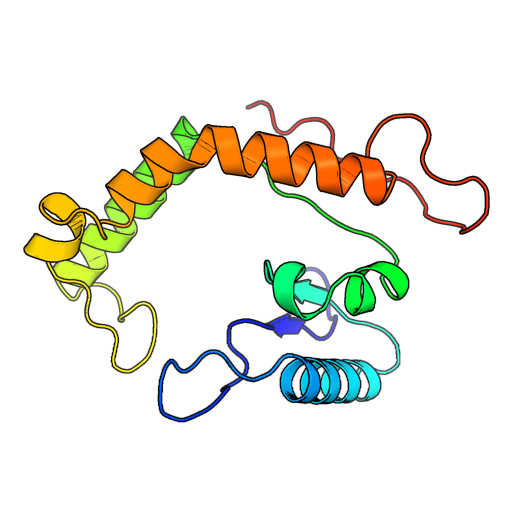 A N 1
ATOM 614 C CA . THR A 1 79 ? -17.057 3.560 6.862 1.00 91.56 79 THR A CA 1
ATOM 615 C C . THR A 1 79 ? -16.517 2.137 6.933 1.00 91.56 79 THR A C 1
ATOM 617 O O . THR A 1 79 ? -17.166 1.274 7.522 1.00 91.56 79 THR A O 1
ATOM 620 N N . ARG A 1 80 ? -15.322 1.880 6.386 1.00 90.50 80 ARG A N 1
ATOM 621 C CA . ARG A 1 80 ? -14.693 0.552 6.437 1.00 90.50 80 ARG A CA 1
ATOM 622 C C . ARG A 1 80 ? -14.373 0.126 7.869 1.00 90.50 80 ARG A C 1
ATOM 624 O O . ARG A 1 80 ? -14.627 -1.021 8.221 1.00 90.50 80 ARG A O 1
ATOM 631 N N . THR A 1 81 ? -13.840 1.030 8.685 1.00 89.38 81 THR A N 1
ATOM 632 C CA . THR A 1 81 ? -13.514 0.764 10.091 1.00 89.38 81 THR A CA 1
ATOM 633 C C . THR A 1 81 ? -14.773 0.460 10.899 1.00 89.38 81 THR A C 1
ATOM 635 O O . THR A 1 81 ? -14.810 -0.532 11.620 1.00 89.38 81 THR A O 1
ATOM 638 N N . ILE A 1 82 ? -15.851 1.229 10.714 1.00 89.94 82 ILE A N 1
ATOM 639 C CA . ILE A 1 82 ? -17.138 0.945 11.370 1.00 89.94 82 ILE A CA 1
ATOM 64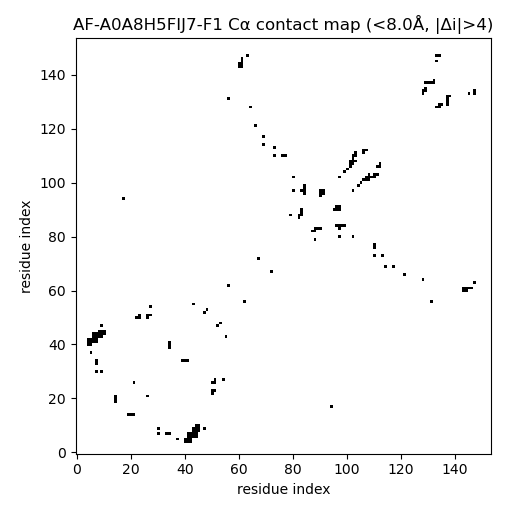0 C C . ILE A 1 82 ? -17.707 -0.399 10.918 1.00 89.94 82 ILE A C 1
ATOM 642 O O . ILE A 1 82 ? -18.115 -1.197 11.758 1.00 89.94 82 ILE A O 1
ATOM 646 N N . ALA A 1 83 ? -17.706 -0.683 9.614 1.00 89.94 83 ALA A N 1
ATOM 647 C CA . ALA A 1 83 ? -18.208 -1.952 9.094 1.00 89.94 83 ALA A CA 1
ATOM 648 C C . ALA A 1 83 ? -17.453 -3.155 9.685 1.00 89.94 83 ALA A C 1
ATOM 650 O O . ALA A 1 83 ? -18.075 -4.163 10.004 1.00 89.94 83 ALA A O 1
ATOM 651 N N . ARG A 1 84 ? -16.133 -3.047 9.881 1.00 89.81 84 ARG A N 1
ATOM 652 C CA . ARG A 1 84 ? -15.315 -4.100 10.505 1.00 89.81 84 ARG A CA 1
ATOM 653 C C . ARG A 1 84 ? -15.599 -4.274 11.989 1.00 89.81 84 ARG A C 1
ATOM 655 O O . ARG A 1 84 ? -15.782 -5.400 12.435 1.00 89.81 84 ARG A O 1
ATOM 662 N N . ILE A 1 85 ? -15.695 -3.173 12.729 1.00 87.81 85 ILE A N 1
ATOM 663 C CA . ILE A 1 85 ? -16.043 -3.184 14.156 1.00 87.81 85 ILE A CA 1
ATOM 664 C C . ILE A 1 85 ? -17.415 -3.833 14.386 1.00 87.81 85 ILE A C 1
ATOM 666 O O . ILE A 1 85 ? -17.592 -4.585 15.339 1.00 87.81 85 ILE A O 1
ATOM 670 N N . LEU A 1 86 ? -18.383 -3.547 13.512 1.00 88.44 86 LEU A N 1
ATOM 671 C CA . LEU A 1 86 ? -19.739 -4.096 13.584 1.00 88.44 86 LEU A CA 1
ATOM 672 C C . LEU A 1 86 ? -19.856 -5.516 12.997 1.00 88.44 86 LEU A C 1
ATOM 674 O O . LEU A 1 86 ? -20.947 -6.078 12.992 1.00 88.44 86 LEU A O 1
ATOM 678 N N . GLY A 1 87 ? -18.764 -6.098 12.489 1.00 86.31 87 GLY A N 1
ATOM 679 C CA . GLY A 1 87 ? -18.753 -7.445 11.910 1.00 86.31 87 GLY A CA 1
ATOM 680 C C . GLY A 1 87 ? -19.374 -7.558 10.511 1.00 86.31 87 GLY A C 1
ATOM 681 O O . GLY A 1 87 ? -19.531 -8.664 10.002 1.00 86.31 87 GLY A O 1
ATOM 682 N N . PHE A 1 88 ? -19.693 -6.439 9.857 1.00 89.69 88 PHE A N 1
ATOM 683 C CA . PHE A 1 88 ? -20.185 -6.404 8.473 1.00 89.69 88 PHE A CA 1
ATOM 684 C C . PHE A 1 88 ? -19.075 -6.563 7.426 1.00 89.69 88 PHE A C 1
ATOM 686 O O . PHE A 1 88 ? -19.361 -6.730 6.241 1.00 89.69 88 PHE A O 1
ATOM 693 N N . ALA A 1 89 ? -17.809 -6.498 7.838 1.00 86.44 89 ALA A N 1
ATOM 694 C CA . ALA A 1 89 ? -16.654 -6.695 6.973 1.00 86.44 89 ALA A CA 1
ATOM 695 C C . ALA A 1 89 ? -15.563 -7.505 7.691 1.00 86.44 89 ALA A C 1
ATOM 697 O O . ALA A 1 89 ? -15.406 -7.371 8.907 1.00 86.44 89 ALA A O 1
ATOM 698 N N . PRO A 1 90 ? -14.774 -8.315 6.960 1.00 83.31 90 PRO A N 1
ATOM 699 C CA . PRO A 1 90 ? -13.678 -9.064 7.554 1.00 83.31 90 PRO A CA 1
ATOM 700 C C . PRO A 1 90 ? -12.566 -8.131 8.072 1.00 83.31 90 PRO A C 1
ATOM 702 O O . PRO A 1 90 ? -12.396 -7.015 7.551 1.00 83.31 90 PRO A O 1
ATOM 705 N N . PRO A 1 91 ? -11.769 -8.599 9.053 1.00 81.44 91 PRO A N 1
ATOM 706 C CA . PRO A 1 91 ? -10.586 -7.895 9.541 1.00 81.44 91 PRO A CA 1
ATOM 707 C C . PRO A 1 91 ? -9.633 -7.477 8.415 1.00 81.44 91 PRO A C 1
ATOM 709 O O . PRO A 1 91 ? -9.632 -8.058 7.327 1.00 81.44 91 PRO A O 1
ATOM 712 N N . CYS A 1 92 ? -8.800 -6.464 8.665 1.00 76.88 92 CYS A N 1
ATOM 713 C CA . CYS A 1 92 ? -7.824 -5.997 7.675 1.00 76.88 92 CYS A CA 1
ATOM 714 C C . CYS A 1 92 ? -6.793 -7.073 7.300 1.00 76.88 92 CYS A C 1
ATOM 716 O O . CYS A 1 92 ? -6.352 -7.111 6.153 1.00 76.88 92 CYS A O 1
ATOM 718 N N . ALA A 1 93 ? -6.472 -7.954 8.246 1.00 74.69 93 ALA A N 1
ATOM 719 C CA . ALA A 1 93 ? -5.626 -9.122 8.080 1.00 74.69 93 ALA A CA 1
ATOM 720 C C . ALA A 1 93 ? -6.048 -10.220 9.077 1.00 74.69 93 ALA A C 1
ATOM 722 O O . ALA A 1 93 ? -6.663 -9.908 10.106 1.00 74.69 93 ALA A O 1
ATOM 723 N N . PRO A 1 94 ? -5.721 -11.499 8.812 1.00 75.00 94 PRO A N 1
ATOM 724 C CA . PRO A 1 94 ? -5.914 -12.571 9.784 1.00 75.00 94 PRO A CA 1
ATOM 725 C C . PRO A 1 94 ? -5.258 -12.215 11.126 1.00 75.00 94 PRO A C 1
ATOM 727 O O . PRO A 1 94 ? -4.110 -11.782 11.156 1.00 75.00 94 PRO A O 1
ATOM 730 N N . GLY A 1 95 ? -5.993 -12.355 12.231 1.00 71.56 95 GLY A N 1
ATOM 731 C CA . GLY A 1 95 ? -5.476 -12.051 13.571 1.00 71.56 95 GLY A CA 1
ATOM 732 C C . GLY A 1 95 ? -5.376 -10.561 13.933 1.00 71.56 95 GLY A C 1
ATOM 733 O O . GLY A 1 95 ? -4.886 -10.254 15.013 1.00 71.56 95 GLY A O 1
ATOM 734 N N . CYS A 1 96 ? -5.867 -9.640 13.093 1.00 73.94 96 CYS A N 1
ATOM 735 C CA . CYS A 1 96 ? -5.891 -8.199 13.383 1.00 73.94 96 CYS A CA 1
ATOM 736 C C . CYS 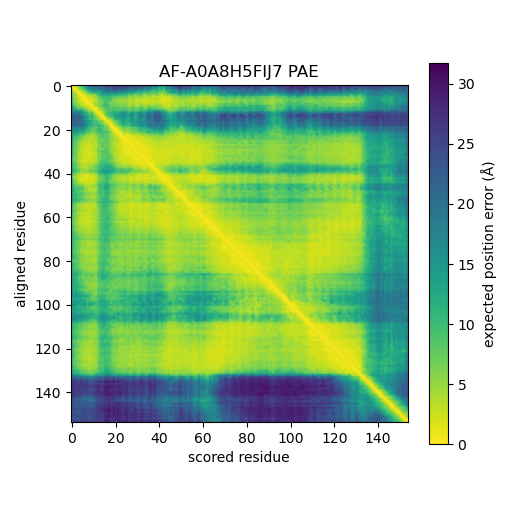A 1 96 ? -7.332 -7.669 13.521 1.00 73.94 96 CYS A C 1
ATOM 738 O O . CYS A 1 96 ? -7.859 -7.055 12.587 1.00 73.94 96 CYS A O 1
ATOM 740 N N . PRO A 1 97 ? -8.025 -7.955 14.641 1.00 73.25 97 PRO A N 1
ATOM 741 C CA . PRO A 1 97 ? -9.364 -7.431 14.879 1.00 73.25 97 PRO A CA 1
ATOM 742 C C . PRO A 1 97 ? -9.314 -5.923 15.158 1.00 73.25 97 PRO A C 1
ATOM 744 O O . PRO A 1 97 ? -8.557 -5.464 16.006 1.00 73.25 97 PRO A O 1
ATOM 747 N N . GLU A 1 98 ? -10.158 -5.149 14.476 1.00 80.56 98 GLU A N 1
ATOM 748 C CA . GLU A 1 98 ? -10.295 -3.713 14.738 1.00 80.56 98 GLU A CA 1
ATOM 749 C C . GLU A 1 98 ? -11.237 -3.495 15.931 1.00 80.56 98 GLU A C 1
ATOM 751 O O . GLU A 1 98 ? -12.384 -3.943 15.912 1.00 80.56 98 GLU A O 1
ATOM 756 N N . SER A 1 99 ? -10.772 -2.798 16.972 1.00 80.69 99 SER A N 1
ATOM 757 C CA . SER A 1 99 ? -11.589 -2.459 18.146 1.00 80.69 99 SER A CA 1
ATOM 758 C C . SER A 1 99 ? -12.007 -0.985 18.149 1.00 80.69 99 SER A C 1
ATOM 760 O O . SER A 1 99 ? -11.269 -0.120 17.682 1.00 80.69 99 SER A O 1
ATOM 762 N N . VAL A 1 100 ? -13.174 -0.661 18.728 1.00 78.62 100 VAL A N 1
ATOM 763 C CA . VAL A 1 100 ? -13.654 0.736 18.866 1.00 78.62 100 VAL A CA 1
ATOM 764 C C . VAL A 1 100 ? -12.643 1.599 19.618 1.00 78.62 100 VAL A C 1
ATOM 766 O O . VAL A 1 100 ? -12.363 2.733 19.229 1.00 78.62 100 VAL A O 1
ATOM 769 N N . ARG A 1 101 ? -12.086 1.055 20.706 1.00 78.50 101 ARG A N 1
ATOM 770 C CA . ARG A 1 101 ? -11.126 1.764 21.554 1.00 78.50 101 ARG A CA 1
ATOM 771 C C . ARG A 1 101 ? -9.864 2.114 20.776 1.00 78.50 101 ARG A C 1
ATOM 773 O O . ARG A 1 101 ? -9.380 3.230 20.893 1.00 78.50 101 ARG A O 1
ATOM 780 N N . GLU A 1 102 ? -9.362 1.189 19.973 1.00 81.06 102 GLU A N 1
ATOM 781 C CA . GLU A 1 102 ? -8.178 1.415 19.152 1.00 81.06 102 GLU A CA 1
ATOM 782 C C . GLU A 1 102 ? -8.471 2.364 17.990 1.00 81.06 102 GLU A C 1
ATOM 784 O O . GLU A 1 102 ? -7.751 3.336 17.794 1.00 81.06 102 GLU A O 1
ATOM 789 N N . ALA A 1 103 ? -9.590 2.165 17.292 1.00 80.38 103 ALA A N 1
ATOM 790 C CA . ALA A 1 103 ? -9.977 2.959 16.133 1.00 80.38 103 ALA A CA 1
ATOM 791 C C . ALA A 1 103 ? -10.308 4.426 16.449 1.00 80.38 103 ALA A C 1
ATOM 793 O O . ALA A 1 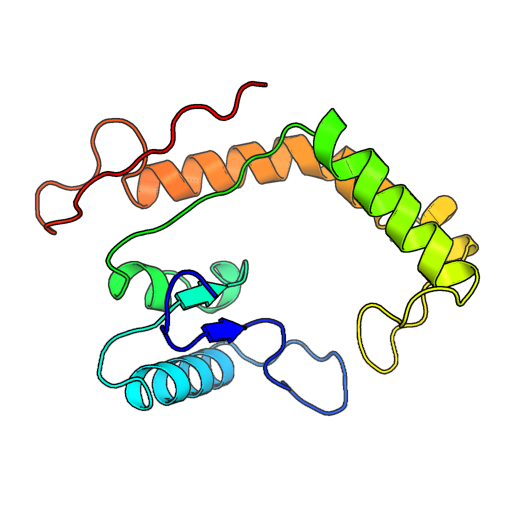103 ? -10.103 5.273 15.581 1.00 80.38 103 ALA A O 1
ATOM 794 N N . PHE A 1 104 ? -10.806 4.745 17.649 1.00 79.25 104 PHE A N 1
ATOM 795 C CA . PHE A 1 104 ? -11.263 6.102 17.997 1.00 79.25 104 PHE A CA 1
ATOM 796 C C . PHE A 1 104 ? -10.550 6.737 19.192 1.00 79.25 104 PHE A C 1
ATOM 798 O O . PHE A 1 104 ? -10.438 7.959 19.244 1.00 79.25 104 PHE A O 1
ATOM 805 N N . PHE A 1 105 ? -10.075 5.937 20.147 1.00 76.44 105 PHE A N 1
ATOM 806 C CA . PHE A 1 105 ? -9.583 6.422 21.443 1.00 76.44 105 PHE A CA 1
ATOM 807 C C . PHE A 1 105 ? -8.121 6.046 21.729 1.00 76.44 105 PHE A C 1
ATOM 809 O O . PHE A 1 105 ? -7.640 6.281 22.839 1.00 76.44 105 PHE A O 1
ATOM 816 N N . SER A 1 106 ? -7.402 5.480 20.755 1.00 80.06 106 SER A N 1
ATOM 817 C CA . SER A 1 106 ? -5.966 5.209 20.857 1.00 80.06 106 SER A CA 1
ATOM 818 C C . SER A 1 106 ? -5.152 6.198 20.028 1.00 80.06 106 SER A C 1
ATOM 820 O O . SER A 1 106 ? -5.607 6.708 19.005 1.00 80.06 106 SER A O 1
ATOM 822 N N . LYS A 1 107 ? -3.901 6.419 20.444 1.00 73.44 107 LYS A N 1
ATOM 823 C CA . LYS A 1 107 ? -2.887 7.089 19.616 1.00 73.44 107 LYS A CA 1
ATOM 824 C C . LYS A 1 107 ? -2.547 6.275 18.363 1.00 73.44 107 LYS A C 1
ATOM 826 O O . LYS A 1 107 ? -2.145 6.864 17.365 1.00 73.44 107 LYS A O 1
ATOM 831 N N . ASP A 1 108 ? -2.798 4.968 18.411 1.00 76.00 108 ASP A N 1
ATOM 832 C CA . ASP A 1 108 ? -2.646 4.026 17.298 1.00 76.00 108 ASP A CA 1
ATOM 833 C C . ASP A 1 108 ? -3.899 3.958 16.400 1.00 76.00 108 ASP A C 1
ATOM 835 O O . ASP A 1 108 ? -4.014 3.096 15.532 1.00 76.00 108 ASP A O 1
ATOM 839 N N . SER A 1 109 ? -4.858 4.876 16.584 1.00 85.69 109 SER A N 1
ATOM 840 C CA . SER A 1 109 ? -6.051 4.975 15.741 1.00 85.69 109 SER A CA 1
ATOM 841 C C . SER A 1 109 ? -5.682 5.196 14.278 1.00 85.69 109 SER A C 1
ATOM 843 O O . SER A 1 109 ? -5.024 6.176 13.928 1.00 85.69 109 SER A O 1
ATOM 845 N N . ILE A 1 110 ? -6.214 4.345 13.396 1.00 84.50 110 ILE A N 1
ATOM 846 C CA . ILE A 1 110 ? -6.076 4.505 11.944 1.00 84.50 110 ILE A CA 1
ATOM 847 C C . ILE A 1 110 ? -6.634 5.849 11.452 1.00 84.50 110 ILE A C 1
ATOM 849 O O . ILE A 1 110 ? -6.067 6.459 10.549 1.00 84.50 110 ILE A O 1
ATOM 853 N N . LEU A 1 111 ? -7.709 6.351 12.067 1.00 87.81 111 LEU A N 1
ATOM 854 C CA . LEU A 1 111 ? -8.316 7.635 11.706 1.00 87.81 111 LEU A CA 1
ATOM 855 C C . LEU A 1 111 ? -7.418 8.801 12.116 1.00 87.81 111 LEU A C 1
ATOM 857 O O . LEU A 1 111 ? -7.174 9.710 11.317 1.00 87.81 111 LEU A O 1
ATOM 861 N N . TRP A 1 112 ? -6.893 8.751 13.342 1.00 88.69 112 TRP A N 1
ATOM 862 C CA . TRP A 1 112 ? -5.941 9.743 13.828 1.00 88.69 112 TRP A CA 1
ATOM 863 C C . TRP A 1 112 ? -4.646 9.724 13.016 1.00 88.69 112 TRP A C 1
ATOM 865 O O . TRP A 1 112 ? -4.136 10.781 12.636 1.00 88.69 112 TRP A O 1
ATOM 875 N N . TRP A 1 113 ? -4.140 8.534 12.689 1.00 88.62 113 TRP A N 1
ATOM 876 C CA . TRP A 1 113 ? -2.965 8.356 11.845 1.00 88.62 113 TRP A CA 1
ATOM 877 C C . TRP A 1 113 ? -3.181 8.978 10.464 1.00 88.62 113 TRP A C 1
ATOM 879 O O . TRP A 1 113 ? -2.361 9.785 10.034 1.00 88.62 113 TRP A O 1
ATOM 889 N N . CYS A 1 114 ? -4.316 8.707 9.807 1.00 88.88 114 CYS A N 1
ATOM 890 C CA . CYS A 1 114 ? -4.646 9.313 8.516 1.00 88.88 114 CYS A CA 1
ATOM 891 C C . CYS A 1 114 ? -4.649 10.844 8.573 1.00 88.88 114 CYS A C 1
ATOM 893 O O . CYS A 1 114 ? -4.051 11.482 7.710 1.00 88.88 114 CYS A O 1
ATOM 895 N N . LEU A 1 115 ? -5.278 11.437 9.590 1.00 89.56 115 LEU A N 1
ATOM 896 C CA . LEU A 1 115 ? -5.365 12.893 9.718 1.00 89.56 115 LEU A CA 1
ATOM 897 C C . LEU A 1 115 ? -3.997 13.536 9.995 1.00 89.56 115 LEU A C 1
ATOM 899 O O . LEU A 1 115 ? -3.635 14.524 9.359 1.00 89.56 115 LEU A O 1
ATOM 903 N N . SER A 1 116 ? -3.230 12.960 10.921 1.00 90.19 116 SER A N 1
ATOM 904 C CA . SER A 1 116 ? -1.924 13.484 11.342 1.00 90.19 116 SER A CA 1
ATOM 905 C C . SER A 1 116 ? -0.820 13.269 10.304 1.00 90.19 116 SER A C 1
ATOM 907 O O . SER A 1 116 ? 0.066 14.111 10.168 1.00 90.19 116 SER A O 1
ATOM 909 N N . HIS A 1 117 ? -0.874 12.176 9.540 1.00 89.19 117 HIS A N 1
ATOM 910 C CA . HIS A 1 117 ? 0.173 11.816 8.585 1.00 89.19 117 HIS A CA 1
ATOM 911 C C . HIS A 1 117 ? -0.142 12.227 7.147 1.00 89.19 117 HIS A C 1
ATOM 913 O O . HIS A 1 117 ? 0.765 12.159 6.322 1.00 89.19 117 HIS A O 1
ATOM 919 N N . HIS A 1 118 ? -1.362 12.680 6.818 1.00 90.31 118 HIS A N 1
ATOM 920 C CA . HIS A 1 118 ? -1.741 13.007 5.435 1.00 90.31 118 HIS A CA 1
ATOM 921 C C . HIS A 1 118 ? -0.735 13.940 4.751 1.00 90.31 118 HIS A C 1
ATOM 923 O O . HIS A 1 118 ? -0.179 13.589 3.713 1.00 90.31 118 HIS A O 1
ATOM 929 N N . TRP A 1 119 ? -0.464 15.099 5.352 1.00 91.06 119 TRP A N 1
ATOM 930 C CA . TRP A 1 119 ? 0.416 16.109 4.761 1.00 91.06 119 TRP A CA 1
ATOM 931 C C . TRP A 1 119 ? 1.878 15.667 4.721 1.00 91.06 119 TRP A C 1
ATOM 933 O O . TRP A 1 119 ? 2.561 15.880 3.722 1.00 91.06 119 TRP A O 1
ATOM 943 N N . SER A 1 120 ? 2.344 15.008 5.784 1.00 91.56 120 SER A N 1
ATOM 944 C CA . SER A 1 120 ? 3.710 14.482 5.864 1.00 91.56 120 SER A CA 1
ATOM 945 C C . SER A 1 120 ? 3.954 13.395 4.812 1.00 91.56 120 SER A C 1
ATOM 947 O O . SER A 1 120 ? 4.914 13.464 4.045 1.00 91.56 120 SER A O 1
ATOM 949 N N . ASN A 1 121 ? 3.035 12.431 4.700 1.00 89.50 121 ASN A N 1
ATOM 950 C CA . ASN A 1 121 ? 3.107 11.363 3.708 1.00 89.50 121 ASN A CA 1
ATOM 951 C C . ASN A 1 121 ? 2.993 11.910 2.290 1.00 89.50 121 ASN A C 1
ATOM 953 O O . ASN A 1 121 ? 3.719 11.452 1.413 1.00 89.50 121 ASN A O 1
ATOM 957 N N . ARG A 1 122 ? 2.109 12.884 2.059 1.00 89.50 122 ARG A N 1
ATOM 958 C CA . ARG A 1 122 ? 1.980 13.542 0.761 1.00 89.50 122 ARG A CA 1
ATOM 959 C C . ARG A 1 122 ? 3.294 14.198 0.356 1.00 89.50 122 ARG A C 1
ATOM 961 O O . ARG A 1 122 ? 3.829 13.835 -0.680 1.00 89.50 122 ARG A O 1
ATOM 968 N N . ARG A 1 123 ? 3.874 15.049 1.206 1.00 90.38 123 ARG A N 1
ATOM 969 C CA . ARG A 1 123 ? 5.169 15.695 0.937 1.00 90.38 123 ARG A CA 1
ATOM 970 C C . ARG A 1 123 ? 6.281 14.677 0.668 1.00 90.38 123 ARG A C 1
ATOM 972 O O . ARG A 1 123 ? 6.998 14.795 -0.318 1.00 90.38 123 ARG A O 1
ATOM 979 N N . ARG A 1 124 ? 6.390 13.642 1.506 1.00 88.81 124 ARG A N 1
ATOM 980 C CA . ARG A 1 124 ? 7.381 12.568 1.334 1.00 88.81 124 ARG A CA 1
ATOM 981 C C . ARG A 1 124 ? 7.206 11.834 0.005 1.00 88.81 124 ARG A C 1
ATOM 983 O O . ARG A 1 124 ? 8.188 11.494 -0.646 1.00 88.81 124 ARG A O 1
ATOM 990 N N . ASN A 1 125 ? 5.968 11.538 -0.383 1.00 86.94 125 ASN A N 1
ATOM 991 C CA . ASN A 1 125 ? 5.691 10.844 -1.635 1.00 86.94 125 ASN A CA 1
ATOM 992 C C . ASN A 1 125 ? 5.867 11.763 -2.849 1.00 86.94 125 ASN A C 1
ATOM 994 O O . ASN A 1 125 ? 6.388 11.298 -3.850 1.00 86.94 125 ASN A O 1
ATOM 998 N N . GLU A 1 126 ? 5.551 13.054 -2.752 1.00 87.62 126 GLU A N 1
ATOM 999 C CA . GLU A 1 126 ? 5.879 14.045 -3.786 1.00 87.62 126 GLU A CA 1
ATOM 1000 C C . GLU A 1 126 ? 7.397 14.111 -4.023 1.00 87.62 126 GLU A C 1
ATOM 1002 O O . GLU A 1 126 ? 7.842 14.070 -5.167 1.00 87.62 126 GLU A O 1
ATOM 1007 N N . GLU A 1 127 ? 8.206 14.140 -2.959 1.00 87.12 127 GLU A N 1
ATOM 1008 C CA . GLU A 1 127 ? 9.674 14.100 -3.051 1.00 87.12 127 GLU A CA 1
ATOM 1009 C C . GLU A 1 127 ? 10.174 12.797 -3.700 1.00 87.12 127 GLU A C 1
ATOM 1011 O O . GLU A 1 127 ? 11.045 12.835 -4.571 1.00 87.12 127 GLU A O 1
ATOM 1016 N N . ARG A 1 128 ? 9.586 11.644 -3.345 1.00 83.50 128 ARG A N 1
ATOM 1017 C CA . ARG A 1 128 ? 9.883 10.358 -4.002 1.00 83.50 128 ARG A CA 1
ATOM 1018 C C . ARG A 1 128 ? 9.524 10.385 -5.482 1.00 83.50 128 ARG A C 1
ATOM 1020 O O . ARG A 1 128 ? 10.330 9.962 -6.296 1.00 83.50 128 ARG A O 1
ATOM 1027 N N . MET A 1 129 ? 8.348 10.893 -5.841 1.00 82.81 129 MET A N 1
ATOM 1028 C CA . MET A 1 129 ? 7.909 10.952 -7.236 1.00 82.81 129 MET A CA 1
ATOM 1029 C C . MET A 1 129 ? 8.806 11.865 -8.069 1.00 82.81 129 MET A C 1
ATOM 1031 O O . MET A 1 129 ? 9.182 11.477 -9.170 1.00 82.81 129 MET A O 1
ATOM 1035 N N . ARG A 1 130 ? 9.267 12.991 -7.511 1.00 81.56 130 ARG A N 1
ATOM 1036 C CA . ARG A 1 130 ? 10.309 13.820 -8.141 1.00 81.56 130 ARG A CA 1
ATOM 1037 C C . ARG A 1 130 ? 11.610 13.050 -8.359 1.00 81.56 130 ARG A C 1
ATOM 1039 O O . ARG A 1 130 ? 12.183 13.137 -9.434 1.00 81.56 130 ARG A O 1
ATOM 1046 N N . TRP A 1 131 ? 12.060 12.264 -7.377 1.00 75.31 131 TRP A N 1
ATOM 1047 C CA . TRP A 1 131 ? 13.258 11.423 -7.521 1.00 75.31 131 TRP A CA 1
ATOM 1048 C C . TRP A 1 131 ? 13.106 10.343 -8.607 1.00 75.31 131 TRP A C 1
ATOM 1050 O O . TRP A 1 131 ? 14.056 10.082 -9.343 1.00 75.31 131 TRP A O 1
ATOM 1060 N N . ILE A 1 132 ? 11.912 9.753 -8.733 1.00 74.69 132 ILE A N 1
ATOM 1061 C CA . ILE A 1 132 ? 11.561 8.782 -9.787 1.00 74.69 132 ILE A CA 1
ATOM 1062 C C . ILE A 1 132 ? 11.445 9.466 -11.164 1.00 74.69 132 ILE A C 1
ATOM 1064 O O . ILE A 1 132 ? 11.574 8.806 -12.189 1.00 74.69 132 ILE A O 1
ATOM 1068 N N . GLY A 1 133 ? 11.248 10.787 -11.196 1.00 67.06 133 GLY A N 1
ATOM 1069 C CA . GLY A 1 133 ? 11.103 11.578 -12.418 1.00 67.06 133 GLY A CA 1
ATOM 1070 C C . GLY A 1 133 ? 9.660 11.886 -12.816 1.00 67.06 133 GLY A C 1
ATOM 1071 O O . GLY A 1 133 ? 9.411 12.377 -13.909 1.00 67.06 133 GLY A O 1
ATOM 1072 N N . ILE A 1 134 ? 8.689 11.639 -11.936 1.00 59.00 134 ILE A N 1
ATOM 1073 C CA . ILE A 1 134 ? 7.296 12.045 -12.134 1.00 59.00 134 ILE A CA 1
ATOM 1074 C C . ILE A 1 134 ? 7.148 13.493 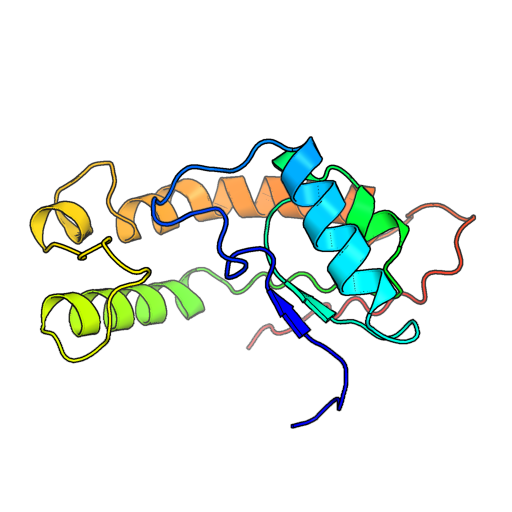-11.653 1.00 59.00 134 ILE A C 1
ATOM 1076 O O . ILE A 1 134 ? 6.938 13.762 -10.468 1.00 59.00 134 ILE A O 1
ATOM 1080 N N . GLY A 1 135 ? 7.260 14.422 -12.604 1.00 45.84 135 GLY A N 1
ATOM 1081 C CA . GLY A 1 135 ? 7.085 15.860 -12.408 1.00 45.84 135 GLY A CA 1
ATOM 1082 C C . GLY A 1 135 ? 8.361 16.635 -12.712 1.00 45.84 135 GLY A C 1
ATOM 1083 O O . GLY A 1 135 ? 9.251 16.675 -11.874 1.00 45.84 135 GLY A O 1
ATOM 1084 N N . CYS A 1 136 ? 8.382 17.255 -13.897 1.00 39.28 136 CYS A N 1
ATOM 1085 C CA . CYS A 1 136 ? 9.369 18.205 -14.418 1.00 39.28 136 CYS A CA 1
ATOM 1086 C C . CYS A 1 136 ? 10.839 17.853 -14.116 1.00 39.28 136 CYS A C 1
ATOM 1088 O O . CYS A 1 136 ? 11.360 18.191 -13.058 1.00 39.28 136 CYS A O 1
ATOM 1090 N N . GLU A 1 137 ? 11.495 17.260 -15.119 1.00 40.88 137 GLU A N 1
ATOM 1091 C CA . GLU A 1 137 ? 12.944 17.001 -15.201 1.00 40.88 137 GLU A CA 1
ATOM 1092 C C . GLU A 1 137 ? 13.442 15.810 -14.358 1.00 40.88 137 GLU A C 1
ATOM 1094 O O . GLU A 1 137 ? 14.171 15.948 -13.378 1.00 40.88 137 GLU A O 1
ATOM 1099 N N . GLY A 1 138 ? 13.080 14.595 -14.783 1.00 35.25 138 GLY A N 1
ATOM 1100 C CA . GLY A 1 138 ? 13.623 13.340 -14.260 1.00 35.25 138 GLY A CA 1
ATOM 1101 C C . GLY A 1 138 ? 14.464 12.583 -15.288 1.00 35.25 138 GLY A C 1
ATOM 1102 O O . GLY A 1 138 ? 13.926 12.105 -16.275 1.00 35.25 138 GLY A O 1
ATOM 1103 N N . LYS A 1 139 ? 15.776 12.470 -15.027 1.00 39.06 139 LYS A N 1
ATOM 1104 C CA . LYS A 1 139 ? 16.799 11.645 -15.714 1.00 39.06 139 LYS A CA 1
ATOM 1105 C C . LYS A 1 139 ? 16.550 11.335 -17.203 1.00 39.06 139 LYS A C 1
ATOM 1107 O O . LYS A 1 139 ? 16.064 10.261 -17.558 1.00 39.06 139 LYS A O 1
ATOM 1112 N N . GLU A 1 140 ? 17.063 12.207 -18.072 1.00 38.25 140 GLU A N 1
ATOM 1113 C CA . GLU A 1 140 ? 17.417 11.854 -19.452 1.00 38.25 140 GLU A CA 1
ATOM 1114 C C . GLU A 1 140 ? 18.371 10.645 -19.438 1.00 38.25 140 GLU A C 1
ATOM 1116 O O . GLU A 1 140 ? 19.556 10.770 -19.132 1.00 38.25 140 GLU A O 1
ATOM 1121 N N . GLY A 1 141 ? 17.865 9.440 -19.695 1.00 40.38 141 GLY A N 1
ATOM 1122 C CA . GLY A 1 141 ? 18.726 8.256 -19.783 1.00 40.38 141 GLY A CA 1
ATOM 1123 C C . GLY A 1 141 ? 18.032 6.907 -19.659 1.00 40.38 141 GLY A C 1
ATOM 1124 O O . GLY A 1 141 ? 18.617 5.895 -20.033 1.00 40.38 141 GLY A O 1
ATOM 1125 N N . MET A 1 142 ? 16.790 6.857 -19.181 1.00 39.69 142 MET A N 1
ATOM 1126 C CA . MET A 1 142 ? 15.987 5.633 -19.181 1.00 39.69 142 MET A CA 1
ATOM 1127 C C . MET A 1 142 ? 14.642 5.974 -19.813 1.00 39.69 142 MET A C 1
ATOM 1129 O O . MET A 1 142 ? 14.006 6.933 -19.398 1.00 39.69 142 MET A O 1
ATOM 1133 N N . GLY A 1 143 ? 14.256 5.266 -20.876 1.00 36.97 143 GLY A N 1
ATOM 1134 C CA . GLY A 1 143 ? 13.105 5.579 -21.731 1.00 36.97 143 GLY A CA 1
ATOM 1135 C C . GLY A 1 143 ? 11.740 5.380 -21.066 1.00 36.97 143 GLY A C 1
ATOM 1136 O O . GLY A 1 143 ? 10.933 4.585 -21.542 1.00 36.97 143 GLY A O 1
ATOM 1137 N N . TRP A 1 144 ? 11.473 6.099 -19.981 1.00 45.50 144 TRP A N 1
ATOM 1138 C CA . TRP A 1 144 ? 10.181 6.145 -19.313 1.00 45.50 144 TRP A CA 1
ATOM 1139 C C . TRP A 1 144 ? 9.230 7.024 -20.118 1.00 45.50 144 TRP A C 1
ATOM 1141 O O . TRP A 1 144 ? 9.508 8.192 -20.387 1.00 45.50 144 TRP A O 1
ATOM 1151 N N . ARG A 1 145 ? 8.094 6.461 -20.534 1.00 41.41 145 ARG A N 1
ATOM 1152 C CA . ARG A 1 145 ? 7.048 7.228 -21.209 1.00 41.41 145 ARG A CA 1
ATOM 1153 C C . ARG A 1 145 ? 6.176 7.850 -20.126 1.00 41.41 145 ARG A C 1
ATOM 1155 O O . ARG A 1 145 ? 5.309 7.187 -19.568 1.00 41.41 145 ARG A O 1
ATOM 1162 N N . GLU A 1 146 ? 6.445 9.111 -19.806 1.00 47.34 146 GLU A N 1
ATOM 1163 C CA . GLU A 1 146 ? 5.686 9.872 -18.817 1.00 47.34 146 GLU A CA 1
ATOM 1164 C C . GLU A 1 146 ? 4.178 9.797 -19.106 1.00 47.34 146 GLU A C 1
ATOM 1166 O O . GLU A 1 146 ? 3.680 10.290 -20.119 1.00 47.34 146 GLU A O 1
ATOM 1171 N N . ARG A 1 147 ? 3.428 9.187 -18.188 1.00 43.50 147 ARG A N 1
ATOM 1172 C CA . ARG A 1 147 ? 1.976 9.353 -18.079 1.00 43.50 147 ARG A CA 1
ATOM 1173 C C . ARG A 1 147 ? 1.655 9.818 -16.674 1.00 43.50 147 ARG A C 1
ATOM 1175 O O . ARG A 1 147 ? 1.059 9.109 -15.868 1.00 43.50 147 ARG A O 1
ATOM 1182 N N . GLY A 1 148 ? 2.079 11.043 -16.378 1.00 39.25 148 GLY A N 1
ATOM 1183 C CA . GLY A 1 148 ? 1.552 11.770 -15.239 1.00 39.25 148 GLY A CA 1
ATOM 1184 C C . GLY A 1 148 ? 0.062 11.998 -15.465 1.00 39.25 148 GLY A C 1
ATOM 1185 O O . GLY A 1 148 ? -0.323 12.893 -16.213 1.00 39.25 148 GLY A O 1
ATOM 1186 N N . CYS A 1 149 ? -0.794 11.218 -14.805 1.00 36.53 149 CYS A N 1
ATOM 1187 C CA . CYS A 1 149 ? -2.183 11.615 -14.587 1.00 36.53 149 CYS A CA 1
ATOM 1188 C C . CYS A 1 149 ? -2.194 12.784 -13.590 1.00 36.53 149 CYS A C 1
ATOM 1190 O O . CYS A 1 149 ? -2.609 12.653 -12.439 1.00 36.53 149 CYS A O 1
ATOM 1192 N N . HIS A 1 150 ? -1.706 13.946 -14.027 1.00 33.25 150 HIS A N 1
ATOM 1193 C CA . HIS A 1 150 ? -1.997 15.210 -13.380 1.00 33.25 150 HIS A CA 1
ATOM 1194 C C . HIS A 1 150 ? -3.492 15.473 -13.541 1.00 33.25 150 HIS A C 1
ATOM 1196 O O . HIS A 1 150 ? -3.943 15.970 -14.566 1.00 33.25 150 HIS A O 1
ATOM 1202 N N . GLY A 1 151 ? -4.259 15.142 -12.508 1.00 31.92 151 GLY A N 1
ATOM 1203 C CA . GLY A 1 151 ? -5.633 15.607 -12.376 1.00 31.92 151 GLY A CA 1
ATOM 1204 C C . GLY A 1 151 ? -6.676 14.506 -12.448 1.00 31.92 151 GLY A C 1
ATOM 1205 O O . GLY A 1 151 ? -7.330 14.316 -13.461 1.00 31.92 151 GLY A O 1
ATOM 1206 N N . TRP A 1 152 ? -6.948 13.913 -11.291 1.00 32.50 152 TRP A N 1
ATOM 1207 C CA . TRP A 1 152 ? -8.338 13.780 -10.862 1.00 32.50 152 TRP A CA 1
ATOM 1208 C C . TRP A 1 152 ? -8.574 14.814 -9.759 1.00 32.50 152 TRP A C 1
ATOM 1210 O O . TRP A 1 152 ? -8.637 14.497 -8.573 1.00 32.50 152 TRP A O 1
ATOM 1220 N N . ARG A 1 153 ? -8.624 16.090 -10.160 1.00 26.00 153 ARG A N 1
ATOM 1221 C CA . ARG A 1 153 ? -9.427 17.075 -9.432 1.00 26.00 153 ARG A CA 1
ATOM 1222 C C . ARG A 1 153 ? -10.855 16.811 -9.894 1.00 26.00 153 ARG A C 1
ATOM 1224 O O . ARG A 1 153 ? -11.115 16.910 -11.088 1.00 26.00 153 ARG A O 1
ATOM 1231 N N . VAL A 1 154 ? -11.691 16.352 -8.966 1.00 34.16 154 VAL A N 1
ATOM 1232 C CA . VAL A 1 154 ? -13.143 16.244 -9.164 1.00 34.16 154 VAL A CA 1
ATOM 1233 C C . VAL A 1 154 ? -13.699 17.614 -9.534 1.00 34.16 154 VAL A C 1
ATOM 1235 O O . VAL A 1 154 ? -13.173 18.603 -8.969 1.00 34.16 154 VAL A O 1
#

Organism: NCBI:txid980116

pLDDT: mean 75.27, std 17.71, range [26.0, 92.62]

Mean predicted aligned error: 10.06 Å

Solvent-accessible surface area (backbone atoms only — not comparable to full-atom values): 9877 Å² total; per-residue (Å²): 129,96,65,99,53,49,73,44,48,66,79,71,54,79,63,56,97,52,98,53,82,63,56,46,69,62,51,48,54,53,50,49,54,62,49,69,76,32,87,84,42,75,45,78,48,73,96,45,50,94,56,47,56,55,63,63,67,79,67,51,76,73,83,87,84,88,81,76,58,65,86,69,50,52,62,54,49,52,53,52,52,50,33,31,56,73,65,77,37,78,55,92,45,92,94,45,78,65,46,69,59,42,49,73,73,36,92,81,4,62,58,56,45,51,67,72,39,47,67,59,52,47,54,54,48,51,54,49,33,38,73,76,26,62,63,86,87,40,68,95,88,62,96,63,69,86,71,78,79,82,71,86,73,129

Secondary structure (DSSP, 8-state):
------EEETTTS---SS-----HHHHHHHHHHHHHTTTT--EEES--HHHHTTTTGGG-S--------HHHHHHHHHHHHHHHHTTSS--SSTT----HHHHHHSTT-HHHHHHHHHHHHHHHHHHHHHHHT-SS---TTS------------

Foldseek 3Di:
DPDPFAEAELPPPPPDPDPDDHALVVSLVVVVVSCVVGVNTYDYDDDCCVRPVCVVLVSDLDDDDDQDPCVVCLVVVVVVLVCQCVVVDPAPDVPHRRHPCCCPPDPNHPSVCCVVCSVVVVVVVVVVCVQSPQDPDHDPPDPRDDDPPPDPPD